Protein AF-A0A382B9R1-F1 (afdb_monomer_lite)

Sequence (35 aa):
WNATNDRNEPVSAGLYLYTIQTGKFRQTKKMILLK

Secondary structure (DSSP, 8-state):
--SB-TTSPBPPSEEEEEEEEETTEEEEEEEEE--

pLDDT: mean 96.5, std 2.9, range [82.31, 98.31]

Organism: NCBI:txid408172

Structure (mmCIF, N/CA/C/O backbone):
data_AF-A0A382B9R1-F1
#
_entry.id   AF-A0A382B9R1-F1
#
loop_
_atom_site.group_PDB
_atom_site.id
_atom_site.type_symbol
_atom_site.label_atom_id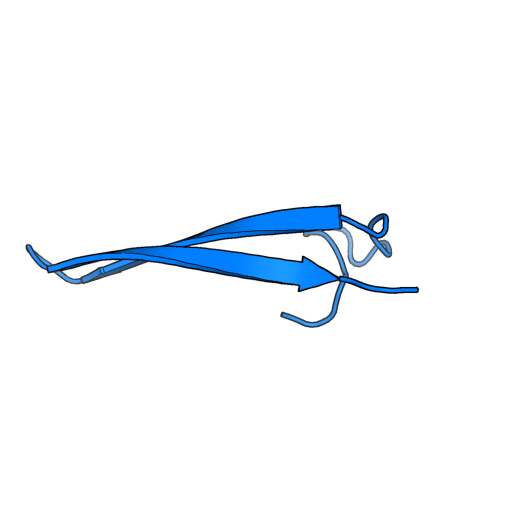
_atom_site.label_alt_id
_atom_site.label_comp_id
_atom_site.label_asym_id
_atom_site.label_entity_id
_atom_site.label_seq_id
_atom_site.pdbx_PDB_ins_code
_atom_site.Cartn_x
_atom_site.Cartn_y
_atom_site.Cartn_z
_atom_site.occupancy
_atom_site.B_iso_or_equiv
_atom_site.auth_seq_id
_atom_site.auth_comp_id
_atom_site.auth_asym_id
_atom_site.auth_atom_id
_atom_site.pdbx_PDB_model_num
ATOM 1 N N . TRP A 1 1 ? 1.742 -7.244 0.947 1.00 90.50 1 TRP A N 1
ATOM 2 C CA . TRP A 1 1 ? 1.534 -6.908 -0.473 1.00 90.50 1 TRP A CA 1
ATOM 3 C C . TRP A 1 1 ? 2.648 -7.542 -1.283 1.00 90.50 1 TRP A C 1
ATOM 5 O O . TRP A 1 1 ? 3.764 -7.603 -0.787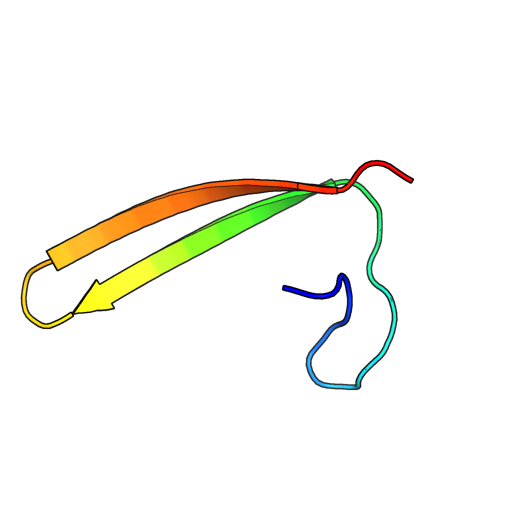 1.00 90.50 1 TRP A O 1
ATOM 15 N N . ASN A 1 2 ? 2.337 -8.037 -2.474 1.00 94.12 2 ASN A N 1
ATOM 16 C CA . ASN A 1 2 ? 3.200 -8.836 -3.353 1.00 94.12 2 ASN A CA 1
ATOM 17 C C . ASN A 1 2 ? 3.615 -8.077 -4.632 1.00 94.12 2 ASN A C 1
ATOM 19 O O . ASN A 1 2 ? 3.936 -8.706 -5.631 1.00 94.12 2 ASN A O 1
ATOM 23 N N . ALA A 1 3 ? 3.591 -6.740 -4.612 1.00 96.12 3 ALA A N 1
ATOM 24 C CA . ALA A 1 3 ? 3.935 -5.884 -5.751 1.00 96.12 3 ALA A CA 1
ATOM 25 C C . ALA A 1 3 ? 3.061 -6.070 -7.014 1.00 96.12 3 ALA A C 1
ATOM 27 O O . ALA A 1 3 ? 3.494 -5.712 -8.109 1.00 96.12 3 ALA A O 1
ATOM 28 N N . THR A 1 4 ? 1.826 -6.569 -6.873 1.00 97.25 4 THR A N 1
ATOM 29 C CA . THR A 1 4 ? 0.843 -6.649 -7.968 1.00 97.25 4 THR A CA 1
ATOM 30 C C . THR A 1 4 ? -0.412 -5.822 -7.684 1.00 97.25 4 THR A C 1
ATOM 32 O O . THR A 1 4 ? -0.739 -5.557 -6.521 1.00 97.25 4 THR A O 1
ATOM 35 N N . ASN A 1 5 ? -1.108 -5.394 -8.741 1.00 95.69 5 ASN A N 1
ATOM 36 C CA . ASN A 1 5 ? -2.432 -4.775 -8.650 1.00 95.69 5 ASN A CA 1
ATOM 37 C C . ASN A 1 5 ? -3.546 -5.838 -8.520 1.00 95.69 5 ASN A C 1
ATOM 39 O O . ASN A 1 5 ? -3.288 -7.038 -8.420 1.00 95.69 5 ASN A O 1
ATOM 43 N N . ASP A 1 6 ? -4.795 -5.381 -8.513 1.00 97.19 6 ASP A N 1
ATOM 44 C CA . ASP A 1 6 ? -6.015 -6.196 -8.462 1.00 97.19 6 ASP A CA 1
ATOM 45 C C . ASP A 1 6 ? -6.222 -7.094 -9.694 1.00 97.19 6 ASP A C 1
ATOM 47 O O . ASP A 1 6 ? -6.944 -8.087 -9.622 1.00 97.19 6 ASP A O 1
ATOM 51 N N . ARG A 1 7 ? -5.544 -6.792 -10.805 1.00 97.88 7 ARG A N 1
ATOM 52 C CA . ARG A 1 7 ? -5.498 -7.612 -12.025 1.00 97.88 7 ARG A CA 1
ATOM 53 C C . ARG A 1 7 ? -4.325 -8.596 -12.044 1.00 97.88 7 ARG A C 1
ATOM 55 O O . ARG A 1 7 ? -4.092 -9.237 -13.062 1.00 97.88 7 ARG A O 1
ATOM 62 N N . ASN A 1 8 ? -3.596 -8.732 -10.932 1.00 97.31 8 ASN A N 1
ATOM 63 C CA . ASN A 1 8 ? -2.357 -9.510 -10.810 1.00 97.31 8 ASN A CA 1
ATOM 64 C C . ASN A 1 8 ? -1.196 -9.012 -11.693 1.00 97.31 8 ASN A C 1
ATOM 66 O O . ASN A 1 8 ? -0.228 -9.740 -11.914 1.00 97.31 8 ASN A O 1
ATOM 70 N N . GLU A 1 9 ? -1.245 -7.770 -12.172 1.00 98.12 9 GLU A N 1
ATOM 71 C CA . GLU A 1 9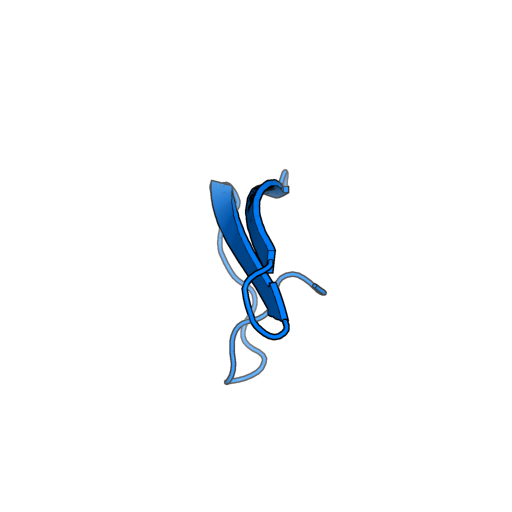 ? -0.166 -7.174 -12.962 1.00 98.12 9 GLU A CA 1
ATOM 72 C C . GLU A 1 9 ? 0.893 -6.563 -12.027 1.00 98.12 9 GLU A C 1
ATOM 74 O O . GLU A 1 9 ? 0.526 -5.918 -11.036 1.00 98.12 9 GLU A O 1
ATOM 79 N N . PRO A 1 10 ? 2.202 -6.718 -12.310 1.00 97.44 10 PRO A N 1
ATOM 80 C CA . PRO A 1 10 ? 3.257 -6.058 -11.547 1.00 97.44 10 PRO A CA 1
ATOM 81 C C . PRO A 1 10 ? 3.124 -4.535 -11.599 1.00 97.44 10 PRO A C 1
ATOM 83 O O . PRO A 1 10 ? 2.837 -3.965 -12.651 1.00 97.44 10 PRO A O 1
ATOM 86 N N . VAL A 1 11 ? 3.407 -3.862 -10.486 1.00 97.06 11 VAL A N 1
ATOM 87 C CA . VAL A 1 11 ? 3.408 -2.393 -10.433 1.00 97.06 11 VAL A CA 1
ATOM 88 C C . VAL A 1 11 ? 4.826 -1.810 -10.438 1.00 97.06 11 VAL A C 1
ATOM 90 O O . VAL A 1 11 ? 5.817 -2.507 -10.214 1.00 97.06 11 VAL A O 1
ATOM 93 N N . SER A 1 12 ? 4.937 -0.506 -10.689 1.00 97.31 12 SER A N 1
ATOM 94 C CA . SER A 1 12 ? 6.217 0.209 -10.749 1.00 97.31 12 SER A CA 1
ATOM 95 C C . SER A 1 12 ? 6.884 0.372 -9.378 1.00 97.31 12 SER A C 1
ATOM 97 O O . SER A 1 12 ? 6.215 0.451 -8.348 1.00 97.31 12 SER A O 1
ATOM 99 N N . ALA A 1 13 ? 8.214 0.500 -9.356 1.00 97.81 13 ALA A N 1
ATOM 100 C CA . ALA A 1 13 ? 8.930 0.959 -8.166 1.00 97.81 13 ALA A CA 1
ATOM 101 C C . ALA A 1 13 ? 8.392 2.329 -7.715 1.00 97.81 13 ALA A C 1
ATOM 103 O O . ALA A 1 13 ? 8.025 3.161 -8.547 1.00 97.81 13 ALA A O 1
ATOM 104 N N . GLY A 1 14 ? 8.324 2.561 -6.404 1.00 97.50 14 GLY A N 1
ATOM 105 C CA . GLY A 1 14 ? 7.758 3.800 -5.878 1.00 97.50 14 GLY A CA 1
ATOM 106 C C . GLY A 1 14 ? 7.318 3.741 -4.420 1.00 97.50 14 GLY A C 1
ATOM 107 O O . GLY A 1 14 ? 7.496 2.741 -3.720 1.00 97.50 14 GLY A O 1
ATOM 108 N N . LEU A 1 15 ? 6.746 4.857 -3.968 1.00 97.56 15 LEU A N 1
ATOM 109 C CA . LEU A 1 15 ? 6.153 5.010 -2.646 1.00 97.56 15 LEU A CA 1
ATOM 110 C C . LEU A 1 15 ? 4.672 4.632 -2.686 1.00 97.56 15 LEU A C 1
ATOM 112 O O . LEU A 1 15 ? 3.894 5.213 -3.437 1.00 97.56 15 LEU A O 1
ATOM 116 N N . TYR A 1 16 ? 4.281 3.722 -1.805 1.00 97.12 16 TYR A N 1
ATOM 117 C CA . TYR A 1 16 ? 2.909 3.266 -1.633 1.00 97.12 16 TYR A CA 1
ATOM 118 C C . TYR A 1 16 ? 2.415 3.638 -0.240 1.00 97.12 16 TYR A C 1
ATOM 120 O O . TYR A 1 16 ? 3.084 3.377 0.763 1.00 97.12 16 TYR A O 1
ATOM 128 N N . LEU A 1 17 ? 1.231 4.241 -0.169 1.00 97.69 17 LEU A N 1
ATOM 129 C CA . LEU A 1 17 ? 0.553 4.542 1.087 1.00 97.69 17 LEU A CA 1
ATOM 130 C C . LEU A 1 17 ? -0.586 3.550 1.293 1.00 97.69 17 LEU A C 1
ATOM 132 O O . LEU A 1 17 ? -1.335 3.258 0.365 1.00 97.69 17 LEU A O 1
ATOM 136 N N . TYR A 1 18 ? -0.740 3.060 2.517 1.00 96.75 18 TYR A N 1
ATOM 137 C CA . TYR A 1 18 ? -1.875 2.225 2.892 1.00 96.75 18 TYR A CA 1
ATOM 138 C C . TYR A 1 18 ? -2.408 2.628 4.260 1.00 96.75 18 TYR A C 1
ATOM 140 O O . TYR A 1 18 ? -1.679 3.160 5.098 1.00 96.75 18 TYR A O 1
ATOM 148 N N . THR A 1 19 ? -3.696 2.384 4.481 1.00 97.94 19 THR A N 1
ATOM 149 C CA . THR A 1 19 ? -4.373 2.683 5.746 1.00 97.94 19 THR A CA 1
ATOM 150 C C . THR A 1 19 ? -4.886 1.390 6.361 1.00 97.94 19 THR A C 1
AT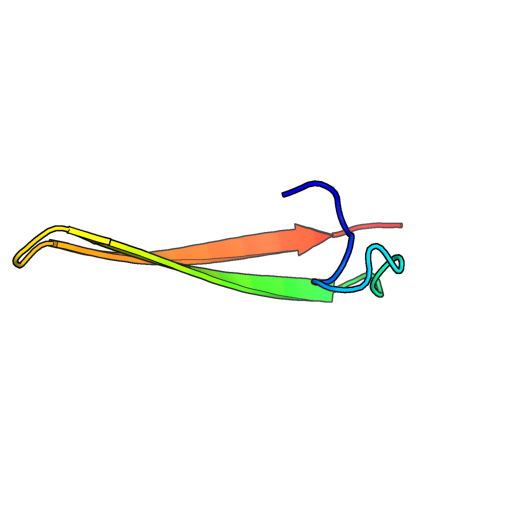OM 152 O O . THR A 1 19 ? -5.552 0.613 5.686 1.00 97.94 19 THR A O 1
ATOM 155 N N . ILE A 1 20 ? -4.600 1.172 7.644 1.00 97.44 20 ILE A N 1
ATOM 156 C CA . ILE A 1 20 ? -5.246 0.135 8.454 1.00 97.44 20 ILE A CA 1
ATOM 157 C C . ILE A 1 20 ? -6.393 0.807 9.206 1.00 97.44 20 ILE A C 1
ATOM 159 O O . ILE A 1 20 ? -6.161 1.786 9.922 1.00 97.44 20 ILE A O 1
ATOM 163 N N . GLN A 1 21 ? -7.612 0.293 9.041 1.00 98.25 21 GLN A N 1
ATOM 164 C CA . GLN A 1 21 ? -8.805 0.802 9.714 1.00 98.25 21 GLN A CA 1
ATOM 165 C C . GLN A 1 21 ? -9.561 -0.330 10.417 1.00 98.25 21 GLN A C 1
ATOM 167 O O . GLN A 1 21 ? -9.868 -1.345 9.798 1.00 98.25 21 GLN A O 1
ATOM 172 N N . THR A 1 22 ? -9.877 -0.142 11.701 1.00 97.69 22 THR A N 1
ATOM 173 C CA . THR A 1 22 ? -10.764 -1.029 12.474 1.00 97.69 22 THR A CA 1
ATOM 174 C C . THR A 1 22 ? -11.537 -0.220 13.516 1.00 97.69 22 THR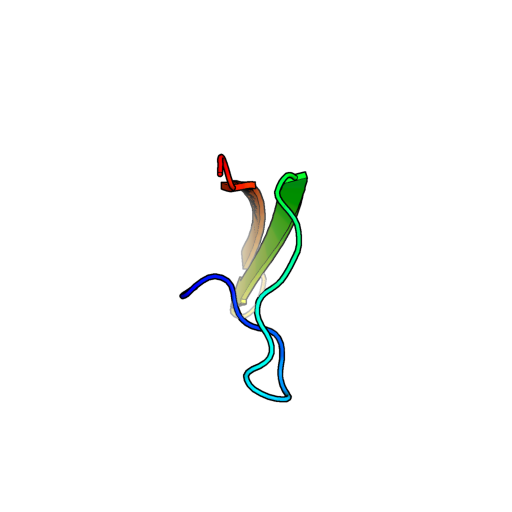 A C 1
ATOM 176 O O . THR A 1 22 ? -10.946 0.435 14.374 1.00 97.69 22 THR A O 1
ATOM 179 N N . GLY A 1 23 ? -12.869 -0.190 13.425 1.00 96.50 23 GLY A N 1
ATOM 180 C CA . GLY A 1 23 ? -13.699 0.685 14.262 1.00 96.50 23 GLY A CA 1
ATOM 181 C C . GLY A 1 23 ? -13.239 2.150 14.200 1.00 96.50 23 GLY A C 1
ATOM 182 O O . GLY A 1 23 ? -13.246 2.761 13.135 1.00 96.50 23 GLY A O 1
ATOM 183 N N . LYS A 1 24 ? -12.812 2.703 15.346 1.00 97.00 24 LYS A N 1
ATOM 184 C CA . LYS A 1 24 ? -12.260 4.070 15.464 1.00 97.00 24 LYS A CA 1
ATOM 185 C C . LYS A 1 24 ? -10.744 4.158 15.233 1.00 97.00 24 LYS A C 1
ATOM 187 O O . LYS A 1 24 ? -10.201 5.258 15.190 1.00 97.00 24 LYS A O 1
ATOM 192 N N . PHE A 1 25 ? -10.048 3.028 15.118 1.00 97.50 25 PHE A N 1
ATOM 193 C CA . PHE A 1 25 ? -8.614 3.008 14.850 1.00 97.50 25 PHE A CA 1
ATOM 194 C C . PHE A 1 25 ? -8.354 3.283 13.371 1.00 97.50 25 PHE A C 1
ATOM 196 O O . PHE A 1 25 ? -8.905 2.603 12.502 1.00 97.50 25 PHE A O 1
ATOM 203 N N . ARG A 1 26 ? -7.477 4.251 13.095 1.00 97.94 26 ARG A N 1
ATOM 204 C CA . ARG A 1 26 ? -7.002 4.577 11.751 1.00 97.94 26 ARG A CA 1
ATOM 205 C C . ARG A 1 26 ? -5.515 4.889 11.797 1.00 97.94 26 ARG A C 1
ATOM 207 O O . ARG A 1 26 ? -5.094 5.794 12.512 1.00 97.94 26 ARG A O 1
ATOM 214 N N . GLN A 1 27 ? -4.731 4.174 10.999 1.00 98.31 27 GLN A N 1
ATOM 215 C CA . GLN A 1 27 ? -3.306 4.446 10.847 1.00 98.31 27 GLN A CA 1
ATOM 216 C C . GLN A 1 27 ? -2.898 4.368 9.380 1.00 98.31 27 GLN A C 1
ATOM 218 O O . GLN A 1 27 ? -3.053 3.326 8.746 1.00 98.31 27 GLN A O 1
ATOM 223 N N . THR A 1 28 ? -2.315 5.450 8.870 1.00 98.19 28 THR A N 1
ATOM 224 C CA . THR A 1 28 ? -1.670 5.473 7.554 1.00 98.19 28 THR A CA 1
ATOM 225 C C . THR A 1 28 ? -0.202 5.089 7.699 1.00 98.19 28 THR A C 1
ATOM 227 O O . THR A 1 28 ? 0.489 5.548 8.609 1.00 98.19 28 THR A O 1
ATOM 230 N N . LYS A 1 29 ? 0.285 4.240 6.800 1.00 97.94 29 LYS A N 1
ATOM 231 C CA . LYS A 1 29 ? 1.675 3.790 6.731 1.00 97.94 29 LYS A CA 1
ATOM 232 C C . LYS A 1 29 ? 2.193 3.942 5.303 1.00 97.94 29 LYS A C 1
ATOM 234 O O . LYS A 1 29 ? 1.418 3.979 4.348 1.00 97.94 29 LYS A O 1
ATOM 239 N N . LYS A 1 30 ? 3.517 4.022 5.180 1.00 97.25 30 LYS A N 1
ATOM 240 C CA . LYS A 1 30 ? 4.229 4.065 3.903 1.00 97.25 30 LYS A CA 1
ATOM 241 C C . LYS A 1 30 ? 5.013 2.778 3.669 1.00 97.25 30 LYS A C 1
ATOM 243 O O . LYS A 1 30 ? 5.513 2.181 4.619 1.00 97.25 30 LYS A O 1
ATOM 248 N N . MET A 1 31 ? 5.140 2.390 2.412 1.00 96.69 31 MET A N 1
ATOM 249 C CA . MET A 1 31 ? 5.912 1.248 1.933 1.00 96.69 31 MET A CA 1
ATOM 250 C C . MET A 1 31 ? 6.667 1.675 0.678 1.00 96.69 31 MET A C 1
ATOM 252 O O . MET A 1 31 ? 6.118 2.393 -0.152 1.00 96.69 31 MET A O 1
ATOM 256 N N . ILE A 1 32 ? 7.922 1.257 0.545 1.00 96.75 32 ILE A N 1
ATOM 257 C CA . ILE A 1 32 ? 8.759 1.585 -0.610 1.00 96.75 32 ILE A CA 1
ATOM 258 C C . ILE A 1 32 ? 9.017 0.294 -1.375 1.00 96.75 32 ILE A C 1
ATOM 260 O O . ILE A 1 32 ? 9.470 -0.685 -0.786 1.00 96.75 32 ILE A O 1
ATOM 264 N N . LEU A 1 33 ? 8.730 0.308 -2.674 1.00 96.88 33 LEU A N 1
ATOM 265 C CA . LEU A 1 33 ? 9.129 -0.748 -3.595 1.00 96.88 33 LEU A CA 1
ATOM 266 C C . LEU A 1 33 ? 10.376 -0.291 -4.352 1.00 96.88 33 LEU A C 1
ATOM 268 O O . LEU A 1 33 ? 10.309 0.673 -5.115 1.00 96.88 33 LEU A O 1
ATOM 272 N N . LEU A 1 34 ? 11.490 -0.985 -4.129 1.00 92.38 34 LEU A N 1
ATOM 273 C CA . LEU A 1 34 ? 12.723 -0.859 -4.907 1.00 92.38 34 LEU A CA 1
ATOM 274 C 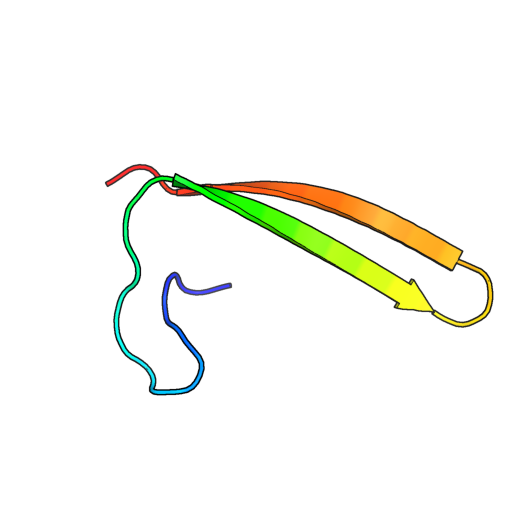C . LEU A 1 34 ? 12.767 -2.014 -5.917 1.00 92.38 34 LEU A C 1
ATOM 276 O O . LEU A 1 34 ? 12.345 -3.120 -5.578 1.00 92.38 34 LEU A O 1
ATOM 280 N N . LYS A 1 35 ? 13.229 -1.750 -7.141 1.00 82.31 35 LYS A N 1
ATOM 281 C CA . LYS A 1 35 ? 13.348 -2.738 -8.222 1.00 82.31 35 LYS A CA 1
ATOM 282 C C . LYS A 1 35 ? 14.805 -2.909 -8.617 1.00 82.31 35 LYS A C 1
ATOM 284 O O . LYS A 1 35 ? 15.517 -1.882 -8.589 1.00 82.31 35 LYS A O 1
#

Foldseek 3Di:
DPQADPVRHHDDFDKDWDWDDDDPDIDIDIDTGDD

Radius of gyration: 11.96 Å; chains: 1; bounding box: 27×15×28 Å